Protein AF-A0A6B3EAX5-F1 (afdb_monomer_lite)

Radius of gyration: 13.44 Å; chains: 1; bounding box: 39×28×30 Å

Structure (mmCIF, N/CA/C/O backbone):
data_AF-A0A6B3EAX5-F1
#
_entry.id   AF-A0A6B3EAX5-F1
#
loop_
_atom_site.group_PDB
_atom_site.id
_atom_site.type_symbol
_atom_site.label_atom_id
_atom_site.label_alt_id
_atom_site.label_comp_id
_atom_site.label_asym_id
_atom_site.label_entity_id
_atom_site.label_seq_id
_atom_site.pdbx_PDB_ins_code
_atom_site.Cartn_x
_atom_site.Cartn_y
_atom_site.Cartn_z
_atom_site.occupancy
_atom_site.B_iso_or_equiv
_atom_site.auth_seq_id
_atom_site.auth_comp_id
_atom_site.auth_asym_id
_atom_site.auth_atom_id
_atom_site.pdbx_PDB_model_num
ATOM 1 N N . GLU A 1 1 ? 25.214 8.207 -7.055 1.00 70.31 1 GLU A N 1
ATOM 2 C CA . GLU A 1 1 ? 25.340 6.841 -7.610 1.00 70.31 1 GLU A CA 1
ATOM 3 C C . GLU A 1 1 ? 24.098 6.518 -8.434 1.00 70.31 1 GLU A C 1
ATOM 5 O O . GLU A 1 1 ? 23.069 7.143 -8.201 1.00 70.31 1 GLU A O 1
ATOM 10 N N . LYS A 1 2 ? 24.190 5.610 -9.413 1.00 74.62 2 LYS A N 1
ATOM 11 C CA . LYS A 1 2 ? 23.036 5.053 -10.139 1.00 74.62 2 LYS A CA 1
ATOM 12 C C . LYS A 1 2 ? 23.022 3.543 -9.885 1.00 74.62 2 LYS A C 1
ATOM 14 O O . LYS A 1 2 ? 23.657 2.826 -10.654 1.00 74.62 2 LYS A O 1
ATOM 19 N N . PRO A 1 3 ? 22.437 3.080 -8.769 1.00 84.38 3 PRO A N 1
ATOM 20 C CA . PRO A 1 3 ? 22.332 1.652 -8.514 1.00 84.38 3 PRO A CA 1
ATOM 21 C C . PRO A 1 3 ? 21.468 0.992 -9.593 1.00 84.38 3 PRO A C 1
ATOM 23 O O . PRO A 1 3 ? 20.586 1.634 -10.168 1.00 84.38 3 PRO A O 1
ATOM 26 N N . GLU A 1 4 ? 21.739 -0.282 -9.863 1.00 93.50 4 GLU A N 1
ATOM 27 C CA . GLU A 1 4 ? 20.863 -1.100 -10.701 1.00 93.50 4 GLU A CA 1
ATOM 28 C C . GLU A 1 4 ? 19.450 -1.167 -10.084 1.00 93.50 4 GLU A C 1
ATOM 30 O O . GLU A 1 4 ? 19.332 -1.183 -8.852 1.00 93.50 4 GLU A O 1
ATOM 35 N N . PRO A 1 5 ? 18.376 -1.193 -10.898 1.00 97.31 5 PRO A N 1
ATOM 36 C CA . PRO A 1 5 ? 17.014 -1.312 -10.389 1.00 97.31 5 PRO A CA 1
ATOM 37 C C . PRO A 1 5 ? 16.799 -2.608 -9.602 1.00 97.31 5 PRO A C 1
ATOM 39 O O . PRO A 1 5 ? 17.324 -3.662 -9.957 1.00 97.31 5 PRO A O 1
ATOM 42 N N . PHE A 1 6 ? 15.953 -2.553 -8.577 1.00 98.19 6 PHE A N 1
ATOM 43 C CA . PHE A 1 6 ? 15.542 -3.738 -7.837 1.00 98.19 6 PHE A CA 1
ATOM 44 C C . PHE A 1 6 ? 14.484 -4.532 -8.610 1.00 98.19 6 PHE A C 1
ATOM 46 O O . PHE A 1 6 ? 13.477 -3.993 -9.080 1.00 98.19 6 PHE A O 1
ATOM 53 N N . ASP A 1 7 ? 14.676 -5.847 -8.673 1.00 98.38 7 ASP A N 1
ATOM 54 C CA . ASP A 1 7 ? 13.676 -6.783 -9.199 1.00 98.38 7 ASP A CA 1
ATOM 55 C C . ASP A 1 7 ? 12.584 -7.107 -8.166 1.00 98.38 7 ASP A C 1
ATOM 57 O O . ASP A 1 7 ? 11.462 -7.461 -8.525 1.00 98.38 7 ASP A O 1
ATOM 61 N N . PHE A 1 8 ? 12.893 -6.949 -6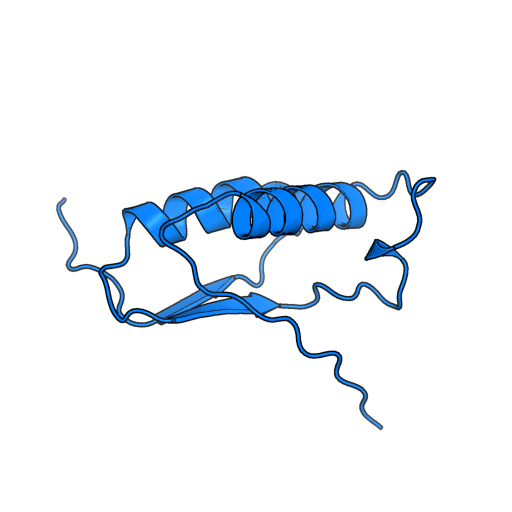.878 1.00 98.56 8 PHE A N 1
ATOM 62 C CA . PHE A 1 8 ? 11.982 -7.220 -5.773 1.00 98.56 8 PHE A CA 1
ATOM 63 C C . PHE A 1 8 ? 12.148 -6.185 -4.657 1.00 98.56 8 PHE A C 1
ATOM 65 O O . PHE A 1 8 ? 13.273 -5.880 -4.257 1.00 98.56 8 PHE A O 1
ATOM 72 N N . VAL A 1 9 ? 11.032 -5.676 -4.132 1.00 98.62 9 VAL A N 1
ATOM 73 C CA . VAL A 1 9 ? 10.992 -4.744 -2.996 1.00 98.62 9 VAL A CA 1
ATOM 74 C C . VAL A 1 9 ? 9.973 -5.232 -1.968 1.00 98.62 9 VAL A C 1
ATOM 76 O O . VAL A 1 9 ? 8.819 -5.489 -2.306 1.00 98.62 9 VAL A O 1
ATOM 79 N N . PHE A 1 10 ? 10.384 -5.307 -0.703 1.00 98.69 10 PHE A N 1
ATOM 80 C CA . PHE A 1 10 ? 9.517 -5.630 0.431 1.00 98.69 10 PHE A CA 1
ATOM 81 C C . PHE A 1 10 ? 9.428 -4.424 1.370 1.00 98.69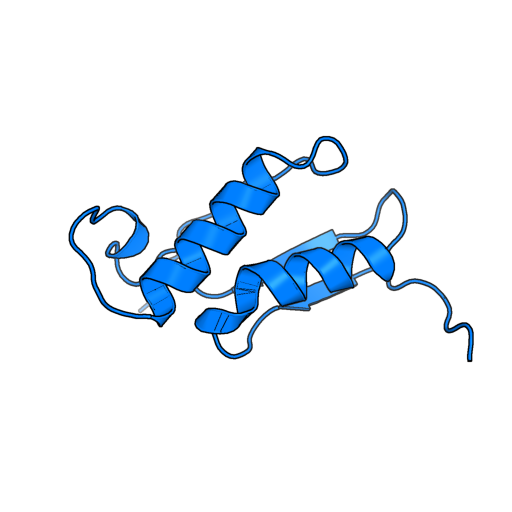 10 PHE A C 1
ATOM 83 O O . PHE A 1 10 ? 10.432 -4.005 1.947 1.00 98.69 10 PHE A O 1
ATOM 90 N N . ILE A 1 11 ? 8.238 -3.838 1.487 1.00 98.56 11 ILE A N 1
ATOM 91 C CA . ILE A 1 11 ? 7.955 -2.670 2.322 1.00 98.56 11 ILE A CA 1
ATOM 92 C C . ILE A 1 11 ? 7.337 -3.159 3.632 1.00 98.56 11 ILE A C 1
ATOM 94 O O . ILE A 1 11 ? 6.140 -3.439 3.702 1.00 98.56 11 ILE A O 1
ATOM 98 N N . ASP A 1 12 ? 8.161 -3.217 4.677 1.00 97.94 12 ASP A N 1
ATOM 99 C CA . ASP A 1 12 ? 7.736 -3.528 6.043 1.00 97.94 12 ASP A CA 1
ATOM 100 C C . ASP A 1 12 ? 8.437 -2.630 7.073 1.00 97.94 12 ASP A C 1
ATOM 102 O O . ASP A 1 12 ? 9.241 -3.053 7.899 1.00 97.94 12 ASP A O 1
ATOM 106 N N . ALA A 1 13 ? 8.167 -1.332 6.959 1.00 97.56 13 ALA A N 1
ATOM 107 C CA . ALA A 1 13 ? 8.666 -0.309 7.871 1.00 97.56 13 ALA A CA 1
ATOM 108 C C . ALA A 1 13 ? 7.491 0.381 8.589 1.00 97.56 13 ALA A C 1
ATOM 110 O O . ALA A 1 13 ? 6.418 -0.209 8.775 1.00 97.56 13 ALA A O 1
ATOM 111 N N . ASP A 1 14 ? 7.674 1.632 9.016 1.00 97.44 14 ASP A N 1
ATOM 112 C CA . ASP A 1 14 ? 6.588 2.403 9.606 1.00 97.44 14 ASP A CA 1
ATOM 113 C C . ASP A 1 14 ? 5.477 2.670 8.574 1.00 97.44 14 ASP A C 1
ATOM 115 O O . ASP A 1 14 ? 5.717 3.029 7.424 1.00 97.44 14 ASP A O 1
ATOM 119 N N . LYS A 1 15 ? 4.220 2.470 8.978 1.00 97.19 15 LYS A N 1
ATOM 120 C CA . LYS A 1 15 ? 3.094 2.488 8.030 1.00 97.19 15 LYS A CA 1
ATOM 121 C C . LYS A 1 15 ? 2.658 3.903 7.639 1.00 97.19 15 LYS A C 1
ATOM 123 O O . LYS A 1 15 ? 1.963 4.076 6.641 1.00 97.19 15 LYS A O 1
ATOM 128 N N . VAL A 1 16 ? 3.083 4.909 8.408 1.00 98.00 16 VAL A N 1
ATOM 129 C CA . VAL A 1 16 ? 2.811 6.329 8.134 1.00 98.00 16 VAL A CA 1
ATOM 130 C C . VAL A 1 16 ? 3.451 6.732 6.805 1.00 98.00 16 VAL A C 1
ATOM 132 O O . VAL A 1 16 ? 2.837 7.440 6.009 1.00 98.00 16 VAL A O 1
ATOM 135 N N . ASN A 1 17 ? 4.647 6.209 6.530 1.00 98.25 17 ASN A N 1
ATOM 136 C CA . ASN A 1 17 ? 5.417 6.501 5.326 1.00 98.25 17 ASN A CA 1
ATOM 137 C C . ASN A 1 17 ? 5.115 5.588 4.125 1.00 98.25 17 ASN A C 1
ATOM 139 O O . ASN A 1 17 ? 5.765 5.736 3.087 1.00 98.25 17 ASN A O 1
ATOM 143 N N . ASN A 1 18 ? 4.114 4.699 4.196 1.00 98.25 18 ASN A N 1
ATOM 144 C CA . ASN A 1 18 ? 3.751 3.804 3.086 1.00 98.25 18 ASN A CA 1
ATOM 145 C C . ASN A 1 18 ? 3.646 4.508 1.712 1.00 98.25 18 ASN A C 1
ATOM 147 O O . ASN A 1 18 ? 4.242 3.999 0.761 1.00 98.25 18 ASN A O 1
ATOM 151 N N . PRO A 1 19 ? 2.991 5.680 1.561 1.00 98.31 19 PRO A N 1
ATOM 152 C CA . PRO A 1 19 ? 2.947 6.380 0.272 1.00 98.31 19 PRO A CA 1
ATOM 153 C C . PRO A 1 19 ? 4.339 6.757 -0.262 1.00 98.31 19 PRO A C 1
ATOM 155 O O . PRO A 1 19 ? 4.621 6.630 -1.457 1.00 98.31 19 PRO A O 1
ATOM 158 N N . GLY A 1 20 ? 5.227 7.197 0.633 1.00 98.50 20 GLY A N 1
ATOM 159 C CA . GLY A 1 20 ? 6.605 7.544 0.298 1.00 98.50 20 GLY A CA 1
ATOM 160 C C . GLY A 1 20 ? 7.400 6.320 -0.143 1.00 98.50 20 GLY A C 1
ATOM 161 O O . GLY A 1 20 ? 8.086 6.367 -1.163 1.00 98.50 20 GLY A O 1
ATOM 162 N N . TYR A 1 21 ? 7.256 5.200 0.565 1.00 98.62 21 TYR A N 1
ATOM 163 C CA . TYR A 1 21 ? 7.922 3.951 0.199 1.00 98.62 21 TYR A CA 1
ATOM 164 C C . TYR A 1 21 ? 7.447 3.399 -1.141 1.00 98.62 21 TYR A C 1
ATOM 166 O O . TYR A 1 21 ? 8.284 2.982 -1.936 1.00 98.62 21 TYR A O 1
ATOM 174 N N . VAL A 1 22 ? 6.146 3.455 -1.446 1.00 98.19 22 VAL A N 1
ATOM 175 C CA . VAL A 1 22 ? 5.642 3.042 -2.768 1.00 98.19 22 VAL A CA 1
ATOM 176 C C . VAL A 1 22 ? 6.208 3.936 -3.872 1.00 98.19 22 VAL A C 1
ATOM 178 O O . V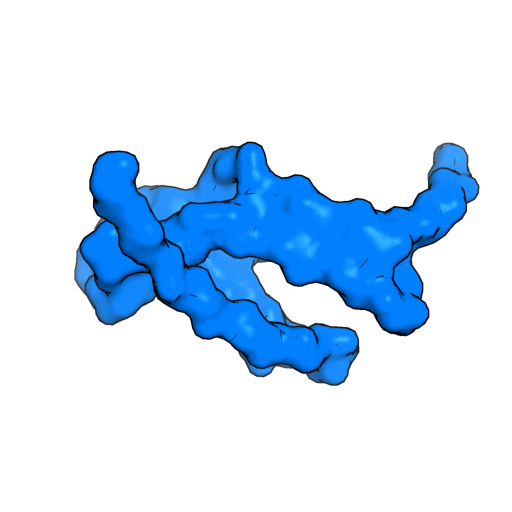AL A 1 22 ? 6.648 3.433 -4.906 1.00 98.19 22 VAL A O 1
ATOM 181 N N . THR A 1 23 ? 6.273 5.250 -3.641 1.00 98.25 23 THR A N 1
ATOM 182 C CA . THR A 1 23 ? 6.866 6.199 -4.598 1.00 98.25 23 THR A CA 1
ATOM 183 C C . THR A 1 23 ? 8.336 5.872 -4.876 1.00 98.25 23 THR A C 1
ATOM 185 O O . THR A 1 23 ? 8.755 5.829 -6.033 1.00 98.25 23 THR A O 1
ATOM 188 N N . TRP A 1 24 ? 9.118 5.587 -3.832 1.00 98.12 24 TRP A N 1
ATOM 189 C CA . TRP A 1 24 ? 10.517 5.187 -3.986 1.00 98.12 24 TRP A CA 1
ATOM 190 C C . TRP A 1 24 ? 10.672 3.820 -4.644 1.00 98.12 24 TRP A C 1
ATOM 192 O O . TRP A 1 24 ? 11.515 3.673 -5.525 1.00 98.12 24 TRP A O 1
ATOM 202 N N . ALA A 1 25 ? 9.841 2.841 -4.288 1.00 98.00 25 ALA A N 1
ATOM 203 C CA . ALA A 1 25 ? 9.855 1.528 -4.921 1.00 98.00 25 ALA A CA 1
ATOM 204 C C . ALA A 1 25 ? 9.604 1.649 -6.431 1.00 98.00 25 ALA A C 1
ATOM 206 O O . ALA A 1 25 ? 10.353 1.081 -7.219 1.00 98.00 25 ALA A O 1
ATOM 207 N N . LEU A 1 26 ? 8.639 2.469 -6.856 1.00 97.50 26 LEU A N 1
ATOM 208 C CA . LEU A 1 26 ? 8.388 2.760 -8.273 1.00 97.50 26 LEU A CA 1
ATOM 209 C C . LEU A 1 26 ? 9.569 3.436 -8.980 1.00 97.50 26 LEU A C 1
ATOM 211 O O . LEU A 1 26 ? 9.783 3.202 -10.166 1.00 97.50 26 LEU A O 1
ATOM 215 N N . ALA A 1 27 ? 10.314 4.297 -8.284 1.00 97.00 27 ALA A N 1
ATOM 216 C CA . ALA A 1 27 ? 11.479 4.980 -8.846 1.00 97.00 27 ALA A CA 1
ATOM 217 C C . ALA A 1 27 ? 12.714 4.070 -8.954 1.00 97.00 27 ALA A C 1
ATOM 219 O O . ALA A 1 27 ? 13.584 4.309 -9.790 1.00 97.00 27 ALA A O 1
ATOM 220 N N . LEU A 1 28 ? 12.795 3.050 -8.100 1.00 97.19 28 LEU A N 1
ATOM 221 C CA . LEU A 1 28 ? 13.948 2.160 -7.966 1.00 97.19 28 LEU A CA 1
ATOM 222 C C . LEU A 1 28 ? 13.720 0.775 -8.588 1.00 97.19 28 LEU A C 1
ATOM 224 O O . LEU A 1 28 ? 14.594 -0.081 -8.491 1.00 97.19 28 LEU A O 1
ATOM 228 N N . THR A 1 29 ? 12.568 0.540 -9.216 1.00 97.75 29 THR A N 1
ATOM 229 C CA . THR A 1 29 ? 12.222 -0.716 -9.901 1.00 97.75 29 THR A CA 1
ATOM 230 C C . THR A 1 29 ? 12.089 -0.514 -11.410 1.00 97.75 29 THR A C 1
ATOM 232 O O . THR A 1 29 ? 12.236 0.590 -11.938 1.00 97.75 29 THR A O 1
ATOM 235 N N . ARG A 1 30 ? 11.839 -1.609 -12.132 1.00 97.69 30 ARG A N 1
ATOM 236 C CA . ARG A 1 30 ? 11.650 -1.644 -13.585 1.00 97.69 30 ARG A CA 1
ATOM 237 C C . ARG A 1 30 ? 10.395 -2.455 -13.942 1.00 97.69 30 ARG A C 1
ATOM 239 O O . ARG A 1 30 ? 9.874 -3.176 -13.090 1.00 97.69 30 ARG A O 1
ATOM 246 N N . PRO A 1 31 ? 9.884 -2.379 -15.185 1.00 98.19 31 PRO A N 1
ATOM 247 C CA . PRO A 1 31 ? 8.802 -3.257 -15.621 1.00 98.19 31 PRO A CA 1
ATOM 248 C C . PRO A 1 31 ? 9.147 -4.733 -15.377 1.00 98.19 31 PRO A C 1
ATOM 250 O O . PRO A 1 31 ? 10.219 -5.191 -15.769 1.00 98.19 31 PRO A O 1
ATOM 253 N N . GLY A 1 32 ? 8.234 -5.458 -14.728 1.00 97.94 32 GLY A N 1
ATOM 254 C CA . GLY A 1 32 ? 8.426 -6.855 -14.326 1.00 97.94 32 GLY A CA 1
ATOM 255 C C . GLY A 1 32 ? 8.884 -7.056 -12.877 1.00 97.94 32 GLY A C 1
ATOM 256 O O . GLY A 1 32 ? 8.841 -8.189 -12.404 1.00 97.94 32 GLY A O 1
ATOM 257 N N . SER A 1 33 ? 9.271 -5.995 -12.160 1.00 98.44 33 SER A N 1
ATOM 258 C CA . SER A 1 33 ? 9.586 -6.083 -10.730 1.00 98.44 33 SER A CA 1
ATOM 259 C C . SER A 1 33 ? 8.343 -6.356 -9.873 1.00 98.44 33 SER A C 1
ATOM 261 O O . SER A 1 33 ? 7.227 -5.968 -10.228 1.00 98.44 33 SER A O 1
ATOM 263 N N . LEU A 1 34 ? 8.549 -6.963 -8.702 1.00 98.56 34 LEU A N 1
ATOM 264 C CA . LEU A 1 34 ? 7.511 -7.217 -7.699 1.00 98.56 34 LEU A CA 1
ATOM 265 C C . LEU A 1 34 ? 7.712 -6.331 -6.462 1.00 98.56 34 LEU A C 1
ATOM 267 O O . LEU A 1 34 ? 8.796 -6.290 -5.884 1.00 98.56 34 LEU A O 1
ATOM 271 N N . ILE A 1 35 ? 6.646 -5.655 -6.032 1.00 98.62 35 ILE A N 1
ATOM 272 C CA . ILE A 1 35 ? 6.606 -4.863 -4.798 1.00 98.62 35 ILE A CA 1
ATOM 273 C C . ILE A 1 35 ? 5.576 -5.495 -3.862 1.00 98.62 35 ILE A C 1
ATOM 275 O O . ILE A 1 35 ? 4.424 -5.689 -4.249 1.00 98.62 35 ILE A O 1
ATOM 279 N N . VAL A 1 36 ? 5.979 -5.796 -2.631 1.00 98.62 36 VAL A N 1
ATOM 280 C CA . VAL A 1 36 ? 5.106 -6.315 -1.570 1.00 98.62 36 VAL A CA 1
ATOM 281 C C . VAL A 1 36 ? 5.055 -5.302 -0.432 1.00 98.62 36 VAL A C 1
ATOM 283 O O . VAL A 1 36 ? 6.093 -4.799 -0.012 1.00 98.62 36 VAL A O 1
ATOM 286 N N . ILE A 1 37 ? 3.854 -5.007 0.069 1.00 98.31 37 ILE A N 1
ATOM 287 C CA . ILE A 1 37 ? 3.626 -4.124 1.221 1.00 98.31 37 ILE A CA 1
ATOM 288 C C . ILE A 1 37 ? 3.011 -4.965 2.334 1.00 98.31 37 ILE A C 1
ATOM 290 O O . ILE A 1 37 ? 1.929 -5.524 2.143 1.00 98.31 37 ILE A O 1
ATOM 294 N N . ASP A 1 38 ? 3.681 -5.060 3.481 1.00 97.75 38 ASP A N 1
ATOM 295 C CA . ASP A 1 38 ? 3.226 -5.925 4.568 1.00 97.75 38 ASP A CA 1
ATOM 296 C C . ASP A 1 38 ? 2.301 -5.215 5.573 1.00 97.75 38 ASP A C 1
ATOM 298 O O . ASP A 1 38 ? 2.357 -4.000 5.802 1.00 97.75 38 ASP A O 1
ATOM 302 N N . ASN A 1 39 ? 1.452 -6.024 6.206 1.00 96.44 39 ASN A N 1
ATOM 303 C CA . ASN A 1 39 ? 0.482 -5.687 7.243 1.00 96.44 39 ASN A CA 1
ATOM 304 C C . ASN A 1 39 ? -0.561 -4.646 6.811 1.00 96.44 39 ASN A C 1
ATOM 306 O O . ASN A 1 39 ? -0.968 -3.810 7.614 1.00 96.44 39 ASN A O 1
ATOM 310 N N . VAL A 1 40 ? -1.025 -4.693 5.562 1.00 95.38 40 VAL A N 1
ATOM 311 C CA . VAL A 1 40 ? -1.993 -3.712 5.036 1.00 95.38 40 VAL A CA 1
ATOM 312 C C . VAL A 1 40 ? -3.422 -3.883 5.569 1.00 95.38 40 VAL A C 1
ATOM 314 O O . VAL A 1 40 ? -4.194 -2.933 5.534 1.00 95.38 40 VAL A O 1
ATOM 317 N N . ALA A 1 41 ? -3.784 -5.061 6.092 1.00 94.94 41 ALA A N 1
ATOM 318 C CA . ALA A 1 41 ? -5.136 -5.325 6.599 1.00 94.94 41 ALA A CA 1
ATOM 319 C C . ALA A 1 41 ? -5.429 -4.642 7.948 1.00 94.94 41 ALA A C 1
ATOM 321 O O . ALA A 1 41 ? -6.574 -4.292 8.214 1.00 94.94 41 ALA A O 1
ATOM 322 N N . ARG A 1 42 ? -4.399 -4.448 8.789 1.00 93.88 42 ARG A N 1
ATOM 323 C CA . ARG A 1 42 ? -4.483 -3.781 10.106 1.00 93.88 42 ARG A CA 1
ATOM 324 C C . ARG A 1 42 ? -5.638 -4.277 10.988 1.00 93.88 42 ARG A C 1
ATOM 326 O O . ARG A 1 42 ? -6.394 -3.469 11.501 1.00 93.88 42 ARG A O 1
ATOM 333 N N . ASP A 1 43 ? -5.784 -5.594 11.132 1.00 93.69 43 ASP A N 1
ATOM 334 C CA . ASP A 1 43 ? -6.888 -6.210 11.897 1.00 93.69 43 ASP A CA 1
ATOM 335 C C . ASP A 1 43 ? -8.292 -5.763 11.429 1.00 93.69 43 ASP A C 1
ATOM 337 O O . ASP A 1 43 ? -9.244 -5.664 12.193 1.00 93.69 43 ASP A O 1
ATOM 341 N N . GLY A 1 44 ? -8.414 -5.423 10.143 1.00 95.62 44 GLY A N 1
ATOM 342 C CA . GLY A 1 44 ? -9.636 -4.879 9.556 1.00 95.62 44 GLY A CA 1
ATOM 343 C C . GLY A 1 44 ? -9.807 -3.368 9.734 1.00 95.62 44 GLY A C 1
ATOM 344 O O . GLY A 1 44 ? -10.628 -2.782 9.039 1.00 95.62 44 GLY A O 1
ATOM 345 N N . GLU A 1 45 ? -9.011 -2.688 10.560 1.00 97.31 45 GLU A N 1
ATOM 346 C CA . GLU A 1 45 ? -9.153 -1.242 10.803 1.00 97.31 45 GLU A CA 1
ATOM 347 C C . GLU A 1 45 ? -8.926 -0.398 9.533 1.00 97.31 45 GLU A C 1
ATOM 349 O O . GLU A 1 45 ? -9.414 0.721 9.420 1.00 97.31 45 GLU A O 1
ATOM 354 N N . VAL A 1 46 ? -8.255 -0.944 8.510 1.00 96.94 46 VAL A N 1
ATOM 355 C CA . VAL A 1 46 ? -8.023 -0.258 7.224 1.00 96.94 46 VAL A CA 1
ATOM 356 C C . VAL A 1 46 ? -9.312 0.168 6.502 1.00 96.94 46 VAL A C 1
ATOM 358 O O . VAL A 1 46 ? -9.289 1.114 5.707 1.00 96.94 46 VAL A O 1
ATOM 361 N N . ILE A 1 47 ? -10.441 -0.495 6.777 1.00 96.81 47 ILE A N 1
ATOM 362 C CA . ILE A 1 47 ? -11.747 -0.131 6.209 1.00 96.81 47 ILE A CA 1
ATOM 363 C C . ILE A 1 47 ? -12.540 0.853 7.079 1.00 96.81 47 ILE A C 1
ATOM 365 O O . ILE A 1 47 ? -13.579 1.323 6.621 1.00 96.81 47 ILE A O 1
ATOM 369 N N . ASP A 1 48 ? -12.073 1.189 8.286 1.00 97.44 48 ASP A N 1
ATOM 370 C CA . ASP A 1 48 ? -12.736 2.158 9.160 1.00 97.44 48 ASP A CA 1
ATOM 371 C C . ASP A 1 48 ? -12.477 3.598 8.667 1.00 97.44 48 ASP A C 1
ATOM 373 O O . ASP A 1 48 ? -11.343 4.084 8.734 1.00 97.44 48 ASP A O 1
ATOM 377 N N . PRO A 1 49 ? -13.500 4.322 8.172 1.00 95.19 49 PRO A N 1
ATOM 378 C CA . PRO A 1 49 ? -13.333 5.704 7.728 1.00 95.19 49 PRO A CA 1
ATOM 379 C C . PRO A 1 49 ? -13.103 6.692 8.884 1.00 95.19 49 PRO A C 1
ATOM 381 O O . PRO A 1 49 ? -12.708 7.828 8.624 1.00 95.19 49 PRO A O 1
ATOM 384 N N . GLY A 1 50 ? -13.384 6.297 10.130 1.00 97.50 50 GLY A N 1
ATOM 385 C CA . GLY A 1 50 ? -13.229 7.121 11.328 1.00 97.50 50 GLY A CA 1
ATOM 386 C C . GLY A 1 50 ? -11.893 6.950 12.051 1.00 97.50 50 GLY A C 1
ATOM 387 O O . GLY A 1 50 ? -11.640 7.696 13.000 1.00 97.50 50 GLY A O 1
ATOM 388 N N . SER A 1 51 ? -11.039 6.009 11.628 1.00 97.50 51 SER A N 1
ATOM 389 C CA . SER A 1 51 ? -9.763 5.764 12.302 1.00 97.50 51 SER A CA 1
ATOM 390 C C . SER A 1 51 ? -8.842 6.983 12.212 1.00 97.50 51 SER A C 1
ATOM 392 O O . SER A 1 51 ? -8.579 7.533 11.139 1.00 97.50 51 SER A O 1
ATOM 394 N N . THR A 1 52 ? -8.327 7.395 13.370 1.00 97.31 52 THR A N 1
ATOM 395 C CA . THR A 1 52 ? -7.307 8.441 13.507 1.00 97.31 52 THR A CA 1
ATOM 396 C C . THR A 1 52 ? -5.920 7.864 13.779 1.00 97.31 52 THR A C 1
ATOM 398 O O . THR A 1 52 ? -4.972 8.629 13.972 1.00 97.31 52 THR A O 1
ATOM 401 N N . ASP A 1 53 ? -5.770 6.531 13.772 1.00 98.06 53 ASP A N 1
ATOM 402 C CA . ASP A 1 53 ? -4.464 5.893 13.908 1.00 98.06 53 ASP A CA 1
ATOM 403 C C . ASP A 1 53 ? -3.597 6.275 12.693 1.00 98.06 53 ASP A C 1
ATOM 405 O O . ASP A 1 53 ? -3.924 5.916 11.554 1.00 98.06 53 ASP A O 1
ATOM 409 N N . PRO A 1 54 ? -2.461 6.969 12.891 1.00 97.81 54 PRO A N 1
ATOM 410 C CA . PRO A 1 54 ? -1.611 7.406 11.787 1.00 97.81 54 PRO A CA 1
ATOM 411 C C . PRO A 1 54 ? -1.099 6.235 10.936 1.00 97.81 54 PRO A C 1
ATOM 413 O O . PRO A 1 54 ? -0.829 6.407 9.746 1.00 97.81 54 PRO A O 1
ATOM 416 N N . ARG A 1 55 ? -0.997 5.026 11.502 1.00 97.75 55 ARG A N 1
ATOM 417 C CA . ARG A 1 55 ? -0.602 3.809 10.778 1.00 97.75 55 ARG A CA 1
ATOM 418 C C . ARG A 1 55 ? -1.688 3.364 9.803 1.00 97.75 55 ARG A C 1
ATOM 420 O O . ARG A 1 55 ? -1.367 2.927 8.698 1.00 97.75 55 ARG A O 1
ATOM 427 N N . VAL A 1 56 ? -2.955 3.472 10.197 1.00 98.19 56 VAL A N 1
ATOM 428 C CA . VAL A 1 56 ? -4.112 3.133 9.357 1.00 98.19 56 VAL A CA 1
ATOM 429 C C . VAL A 1 56 ? -4.281 4.172 8.259 1.00 98.19 56 VAL A C 1
ATOM 431 O O . VAL A 1 56 ? -4.382 3.809 7.087 1.00 98.19 56 VAL A O 1
ATOM 434 N N . VAL A 1 57 ? -4.201 5.457 8.613 1.00 98.19 57 VAL A N 1
ATOM 435 C CA . VAL A 1 57 ? -4.257 6.568 7.651 1.00 98.19 57 VAL A CA 1
ATOM 436 C C . VAL A 1 57 ? -3.139 6.453 6.611 1.00 98.19 57 VAL A C 1
ATOM 438 O O . VAL A 1 57 ? -3.409 6.521 5.412 1.00 98.19 57 VAL A O 1
ATOM 441 N N . GLY A 1 58 ? -1.898 6.210 7.045 1.00 98.00 58 GLY A N 1
ATOM 442 C CA . GLY A 1 58 ? -0.761 6.008 6.142 1.00 98.00 58 GLY A CA 1
ATOM 443 C C . GLY A 1 58 ? -0.917 4.772 5.253 1.00 98.00 58 GLY A C 1
ATOM 444 O O . GLY A 1 58 ? -0.666 4.837 4.049 1.00 98.00 58 GLY A O 1
ATOM 445 N N . THR A 1 59 ? -1.423 3.665 5.807 1.00 98.06 59 THR A N 1
ATOM 446 C CA . THR A 1 59 ? -1.720 2.450 5.032 1.00 98.06 59 THR A CA 1
ATOM 447 C C . THR A 1 59 ? -2.759 2.717 3.947 1.00 98.06 59 THR A C 1
ATOM 449 O 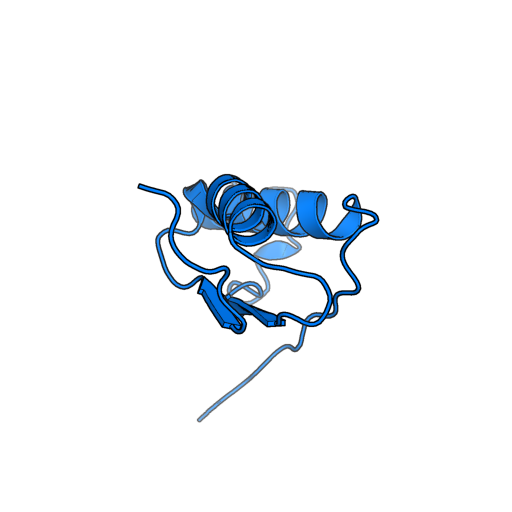O . THR A 1 59 ? -2.508 2.396 2.786 1.00 98.06 59 THR A O 1
ATOM 452 N N . ARG A 1 60 ? -3.886 3.354 4.291 1.00 98.25 60 ARG A N 1
ATOM 453 C CA . ARG A 1 60 ? -4.930 3.734 3.328 1.00 98.25 60 ARG A CA 1
ATOM 454 C C . ARG A 1 60 ? -4.386 4.645 2.235 1.00 98.25 60 ARG A C 1
ATOM 456 O O . ARG A 1 60 ? -4.612 4.369 1.066 1.00 98.25 60 ARG A O 1
ATOM 463 N N . ALA A 1 61 ? -3.616 5.670 2.598 1.00 98.19 61 ALA A N 1
ATOM 464 C CA . ALA A 1 61 ? -3.003 6.570 1.626 1.00 98.19 61 ALA A CA 1
ATOM 465 C C . ALA A 1 61 ? -2.052 5.829 0.666 1.00 98.19 61 ALA A C 1
ATOM 467 O O . ALA A 1 61 ? -2.008 6.135 -0.525 1.00 98.19 61 ALA A O 1
ATOM 468 N N . GLY A 1 62 ? -1.312 4.833 1.164 1.00 97.94 62 GLY A N 1
ATOM 469 C CA . GLY A 1 62 ? -0.462 3.978 0.336 1.00 97.94 62 GLY A CA 1
ATOM 470 C C . GLY A 1 62 ? -1.274 3.124 -0.639 1.00 97.94 62 GLY A C 1
ATOM 471 O O . GLY A 1 62 ? -0.952 3.076 -1.824 1.00 97.94 62 GLY A O 1
ATOM 472 N N . LEU A 1 63 ? -2.357 2.499 -0.167 1.00 97.88 63 LEU A N 1
ATOM 473 C CA . LEU A 1 63 ? -3.266 1.713 -1.009 1.00 97.88 63 LEU A CA 1
ATOM 474 C C . LEU A 1 63 ? -3.993 2.584 -2.046 1.00 97.88 63 LEU A C 1
ATOM 476 O O . LEU A 1 63 ? -4.113 2.177 -3.199 1.00 97.88 63 LEU A O 1
ATOM 480 N N . ASP A 1 64 ? -4.415 3.793 -1.672 1.00 98.06 64 ASP A N 1
ATOM 481 C CA . ASP A 1 64 ? -5.033 4.765 -2.579 1.00 98.06 64 ASP A CA 1
ATOM 482 C C . ASP A 1 64 ? -4.066 5.191 -3.693 1.00 98.06 64 ASP A C 1
ATOM 484 O O . ASP A 1 64 ? -4.476 5.345 -4.845 1.00 98.06 64 ASP A O 1
ATOM 488 N N . LEU A 1 65 ? -2.777 5.358 -3.374 1.00 98.19 65 LEU A N 1
ATOM 489 C CA . LEU A 1 65 ? -1.736 5.624 -4.366 1.00 98.19 65 LEU A CA 1
ATOM 490 C C . LEU A 1 65 ? -1.574 4.431 -5.311 1.00 98.19 65 LEU A C 1
ATOM 492 O O . LEU A 1 65 ? -1.604 4.619 -6.525 1.00 98.19 65 LEU A O 1
ATOM 496 N N . VAL A 1 66 ? -1.463 3.212 -4.772 1.00 98.12 66 VAL A N 1
ATOM 497 C CA . VAL A 1 66 ? -1.364 1.981 -5.575 1.00 98.12 66 VAL A CA 1
ATOM 498 C C . VAL A 1 66 ? -2.556 1.846 -6.525 1.00 98.12 66 VAL A C 1
ATOM 500 O O . VAL A 1 66 ? -2.363 1.554 -7.700 1.00 98.12 66 VAL A O 1
ATOM 503 N N . ALA A 1 67 ? -3.774 2.120 -6.053 1.00 98.00 67 ALA A N 1
ATOM 504 C CA . ALA A 1 67 ? -4.990 2.039 -6.861 1.00 98.00 67 ALA A CA 1
ATOM 505 C C . ALA A 1 67 ? -5.041 3.069 -8.006 1.00 98.00 67 ALA A C 1
ATOM 507 O O . ALA A 1 67 ? -5.733 2.850 -9.000 1.00 98.00 67 ALA A O 1
ATOM 508 N N . ARG A 1 68 ? -4.341 4.202 -7.869 1.00 98.12 68 ARG A N 1
ATOM 509 C CA . ARG A 1 68 ? -4.321 5.297 -8.856 1.00 98.12 68 ARG A CA 1
ATOM 510 C C . ARG A 1 68 ? -3.104 5.275 -9.778 1.00 98.12 68 ARG A C 1
ATOM 512 O O . ARG A 1 68 ? -3.069 6.059 -10.723 1.00 98.12 68 ARG A O 1
ATOM 519 N N . GLU A 1 69 ? -2.109 4.433 -9.514 1.00 98.12 69 GLU A N 1
ATOM 520 C CA . GLU A 1 69 ? -0.874 4.372 -10.295 1.00 98.12 69 GLU A CA 1
ATOM 521 C C . GLU A 1 69 ? -1.039 3.440 -11.512 1.00 98.12 69 GLU A C 1
ATOM 523 O O . GLU A 1 69 ? -1.073 2.220 -11.351 1.00 98.12 69 GLU A O 1
ATOM 528 N N . PRO A 1 70 ? -1.089 3.974 -12.749 1.00 97.81 70 PRO A N 1
ATOM 529 C CA . PRO A 1 70 ? -1.342 3.174 -13.950 1.00 97.81 70 PRO A CA 1
ATOM 530 C C . PRO A 1 70 ? -0.219 2.188 -14.297 1.00 97.81 70 PRO A C 1
ATOM 532 O O . PRO A 1 70 ? -0.435 1.280 -15.097 1.00 97.81 70 PRO A O 1
ATOM 535 N N . ARG A 1 71 ? 0.987 2.356 -13.737 1.00 97.31 71 ARG A N 1
ATOM 536 C CA . ARG A 1 71 ? 2.101 1.414 -13.935 1.00 97.31 71 ARG A CA 1
ATOM 537 C C . ARG A 1 71 ? 1.984 0.150 -13.081 1.00 97.31 71 ARG A C 1
ATOM 539 O O . ARG A 1 71 ? 2.753 -0.783 -13.302 1.00 97.31 71 ARG A O 1
ATOM 546 N N . LEU A 1 72 ? 1.076 0.117 -12.105 1.00 98.19 72 LEU A N 1
ATOM 547 C CA . LEU A 1 72 ? 0.906 -1.010 -11.194 1.00 98.19 72 LEU A CA 1
ATOM 548 C C . LEU A 1 72 ? -0.320 -1.847 -11.565 1.00 98.19 72 LEU A C 1
ATOM 550 O O . LEU A 1 72 ? -1.398 -1.333 -11.843 1.00 98.19 72 LEU A O 1
ATOM 554 N N . SER A 1 73 ? -0.153 -3.165 -11.490 1.00 98.50 73 SER A N 1
ATOM 555 C CA . SER A 1 73 ? -1.250 -4.126 -11.400 1.00 98.50 73 SER A CA 1
ATOM 556 C C . SER A 1 73 ? -1.148 -4.787 -10.033 1.00 98.50 73 SER A C 1
ATOM 558 O O . SER A 1 73 ? -0.180 -5.500 -9.771 1.00 98.50 73 SER A O 1
ATOM 560 N N . ALA A 1 74 ? -2.112 -4.524 -9.154 1.00 98.12 74 ALA A N 1
ATOM 561 C CA . ALA A 1 74 ? -2.016 -4.871 -7.741 1.00 98.12 74 ALA A CA 1
ATOM 562 C C . ALA A 1 74 ? -3.213 -5.692 -7.253 1.00 98.12 74 ALA A C 1
ATOM 564 O O . ALA A 1 74 ? -4.320 -5.608 -7.780 1.00 98.12 74 ALA A O 1
ATOM 565 N N . THR A 1 75 ? -2.973 -6.472 -6.204 1.00 98.25 75 THR A N 1
ATOM 566 C CA . THR A 1 75 ? -3.997 -7.168 -5.425 1.00 98.25 75 THR A CA 1
ATOM 567 C C . THR A 1 75 ? -3.601 -7.142 -3.951 1.00 98.25 75 THR A C 1
ATOM 569 O O . THR A 1 75 ? -2.452 -6.843 -3.621 1.00 98.25 75 THR A O 1
ATOM 572 N N . ALA A 1 76 ? -4.540 -7.458 -3.065 1.00 97.31 76 ALA A N 1
ATOM 573 C CA . ALA A 1 76 ? -4.293 -7.609 -1.638 1.00 97.31 76 ALA A CA 1
ATOM 574 C C . ALA A 1 76 ? -4.785 -8.984 -1.181 1.00 97.31 76 ALA A C 1
ATOM 576 O O . ALA A 1 76 ? -5.870 -9.424 -1.563 1.00 97.31 76 ALA A O 1
ATOM 577 N N . VAL A 1 77 ? -3.990 -9.654 -0.349 1.00 97.44 77 VAL A N 1
ATOM 578 C CA . VAL A 1 77 ? -4.326 -10.963 0.218 1.00 97.44 77 VAL A CA 1
ATOM 579 C C . VAL A 1 77 ? -4.408 -10.813 1.728 1.00 97.44 77 VAL A C 1
ATOM 581 O O . VAL A 1 77 ? -3.433 -10.428 2.368 1.00 97.44 77 VAL A O 1
ATOM 584 N N . GLN A 1 78 ? -5.580 -11.099 2.293 1.00 96.69 78 GLN A N 1
ATOM 585 C CA . GLN A 1 78 ? -5.732 -11.194 3.741 1.00 96.69 78 GLN A CA 1
ATOM 586 C C . GLN A 1 78 ? -5.1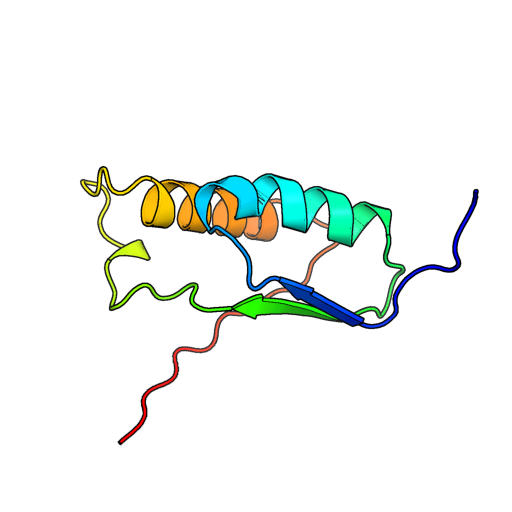76 -12.534 4.213 1.00 96.69 78 GLN A C 1
ATOM 588 O O . GLN A 1 78 ? -5.459 -13.575 3.618 1.00 96.69 78 GLN A O 1
ATOM 593 N N . THR A 1 79 ? -4.391 -12.500 5.281 1.00 95.50 79 THR A N 1
ATOM 594 C CA . THR A 1 79 ? -3.791 -13.683 5.892 1.00 95.50 79 THR A CA 1
ATOM 595 C C . THR A 1 79 ? -4.271 -13.820 7.333 1.00 95.50 79 THR A C 1
ATOM 597 O O . THR A 1 79 ? -4.541 -12.832 8.013 1.00 95.50 79 THR A O 1
ATOM 600 N N . VAL A 1 80 ? -4.394 -15.066 7.787 1.00 95.69 80 VAL A N 1
ATOM 601 C CA . VAL A 1 80 ? -4.673 -15.445 9.178 1.00 95.69 80 VAL A CA 1
ATOM 602 C C . VAL A 1 80 ? -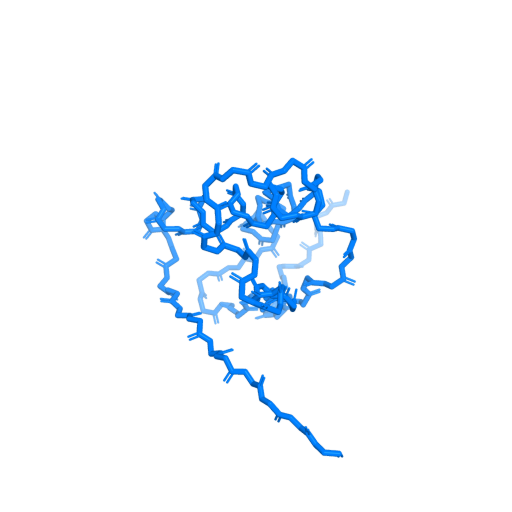3.670 -16.521 9.595 1.00 95.69 80 VAL A C 1
ATOM 604 O O . VAL A 1 80 ? -3.085 -17.182 8.736 1.00 95.69 80 VAL A O 1
ATOM 607 N N . GLY A 1 81 ? -3.466 -16.702 10.898 1.00 92.44 81 GLY A N 1
ATOM 608 C CA . GLY A 1 81 ? -2.537 -17.691 11.447 1.00 92.44 81 GLY A CA 1
ATOM 609 C C . GLY A 1 81 ? -2.941 -18.139 12.850 1.00 92.44 81 GLY A C 1
ATOM 610 O O . GLY A 1 81 ? -3.833 -17.543 13.454 1.00 92.44 81 GLY A O 1
ATOM 611 N N . SER A 1 82 ? -2.298 -19.204 13.332 1.00 72.19 82 SER A N 1
ATOM 612 C CA . SER A 1 82 ? -2.516 -19.846 14.638 1.00 72.19 82 SER A CA 1
ATOM 613 C C . SER A 1 82 ? -1.223 -19.950 15.428 1.00 72.19 82 SER A C 1
ATOM 615 O O . SER A 1 82 ? -0.222 -20.334 14.779 1.00 72.19 82 SER A O 1
#

pLDDT: mean 96.41, std 5.07, range [70.31, 98.69]

Sequence (82 aa):
EKPEPFDFVFIDADKVNNPGYVTWALALTRPGSLIVIDNVARDGEVIDPGSTDPRVVGTRAGLDLVAREPRLSATAVQTVGS

Secondary structure (DSSP, 8-state):
--PPPEEEEEE-S-GGGHHHHHHHHHHHEEEEEEEEE-STTGGGGGG-TT---HHHHHHHHHHHHHHH-TT-----------

Foldseek 3Di:
DLDQADLEEEADDQLLCLLVVVVVNVVRHDPNHYYHYPPLCVVVCLPPPPDPPSNSVSSVNNVVNQVPDPSDDDDDDDDDDD